Protein AF-A0A0G4N7G5-F1 (afdb_monomer_lite)

pLDDT: mean 93.86, std 6.15, range [59.97, 98.44]

Radius of gyration: 30.64 Å; chains: 1; bounding box: 64×27×92 Å

Organism: Verticillium longisporum (NCBI:txid100787)

InterPro domains:
  IPR005013 Dolichyl-diphosphooligosaccharide--protein glycosyltransferase 48kDa subunit [PTHR10830] (1-98)
  IPR055459 OST48, middle domain [PF23358] (1-98)

Foldseek 3Di:
DPDDPDDDDWDWDDDDPPDTDTDDDDDDDQDWAKDKDWDWDDDPPDDTDTDIDIDGGDHDDPVRDDDLVVDPVSVVVVVVVVVVVVVVVVVVVCVVPPDDDDD

Structure (mmCIF, N/CA/C/O backbone):
data_AF-A0A0G4N7G5-F1
#
_entry.id   AF-A0A0G4N7G5-F1
#
loop_
_atom_site.group_PDB
_atom_site.id
_atom_site.type_symbol
_atom_site.label_atom_id
_atom_site.label_alt_id
_atom_site.label_comp_id
_atom_site.label_asym_id
_atom_site.label_entity_id
_atom_site.label_seq_id
_atom_site.pdbx_PDB_ins_code
_atom_site.Cartn_x
_atom_site.Cartn_y
_atom_site.Cartn_z
_atom_site.occupancy
_atom_site.B_iso_or_equiv
_atom_site.auth_seq_id
_atom_site.auth_comp_id
_atom_site.auth_asym_id
_atom_site.auth_atom_id
_atom_site.pdbx_PDB_model_num
ATOM 1 N N . MET A 1 1 ? 1.118 3.061 15.595 1.00 60.88 1 MET A N 1
ATOM 2 C CA . MET A 1 1 ? 0.578 4.434 15.433 1.00 60.88 1 MET A CA 1
ATOM 3 C C . MET A 1 1 ? -0.192 4.870 16.673 1.00 60.88 1 MET A C 1
ATOM 5 O O . MET A 1 1 ? -0.769 4.013 17.333 1.00 60.88 1 MET A O 1
ATOM 9 N N . LEU A 1 2 ? -0.155 6.166 17.010 1.00 77.00 2 LEU A N 1
ATOM 10 C CA . LEU A 1 2 ? -0.694 6.720 18.266 1.00 77.00 2 LEU A CA 1
ATOM 11 C C . LEU A 1 2 ? -2.164 7.178 18.177 1.00 77.00 2 LEU A C 1
ATOM 13 O O . LEU A 1 2 ? -2.830 7.262 19.205 1.00 77.00 2 LEU A O 1
ATOM 17 N N . SER A 1 3 ? -2.685 7.435 16.974 1.00 87.12 3 SER A N 1
ATOM 18 C CA . SER A 1 3 ? -4.071 7.859 16.725 1.00 87.12 3 SER A CA 1
ATOM 19 C C . SER A 1 3 ? -4.822 6.864 15.828 1.00 87.12 3 SER A C 1
ATOM 21 O O . SER A 1 3 ? -4.221 6.033 15.145 1.00 87.12 3 SER A O 1
ATOM 23 N N . ALA A 1 4 ? -6.158 6.917 15.859 1.00 91.19 4 ALA A N 1
ATOM 24 C CA . ALA A 1 4 ? -7.011 6.028 15.070 1.00 91.19 4 ALA A CA 1
ATOM 25 C C . ALA A 1 4 ? -7.183 6.548 13.633 1.00 91.19 4 ALA A C 1
ATOM 27 O O . ALA A 1 4 ? -7.689 7.652 13.451 1.00 91.19 4 ALA A O 1
ATOM 28 N N . TYR A 1 5 ? -6.831 5.728 12.637 1.00 93.06 5 TYR A N 1
ATOM 29 C CA . TYR A 1 5 ? -7.007 6.042 11.208 1.00 93.06 5 TYR A CA 1
ATOM 30 C C . TYR A 1 5 ? -8.440 5.781 10.742 1.00 93.06 5 TYR A C 1
ATOM 32 O O . TYR A 1 5 ? -9.067 6.624 10.105 1.00 93.06 5 TYR A O 1
ATOM 40 N N . HIS A 1 6 ? -8.990 4.624 11.113 1.00 94.31 6 HIS A N 1
ATOM 41 C CA . HIS A 1 6 ? -10.360 4.246 10.794 1.00 94.31 6 HIS A CA 1
ATOM 42 C C . HIS A 1 6 ? -11.151 3.941 12.061 1.00 94.31 6 HIS A C 1
ATOM 44 O O . HIS A 1 6 ? -10.667 3.295 12.989 1.00 94.31 6 HIS A O 1
ATOM 50 N N . ARG A 1 7 ? -12.403 4.405 12.077 1.00 94.56 7 ARG A N 1
ATOM 51 C CA . ARG A 1 7 ? -13.427 4.024 13.052 1.00 94.56 7 ARG A CA 1
ATOM 52 C C . ARG A 1 7 ? -14.631 3.532 12.267 1.00 94.56 7 ARG A C 1
ATOM 54 O O . ARG A 1 7 ? -15.254 4.309 11.547 1.00 94.56 7 ARG A O 1
ATOM 61 N N . ARG A 1 8 ? -14.916 2.237 12.356 1.00 94.94 8 ARG A N 1
ATOM 62 C CA . ARG A 1 8 ? -16.012 1.584 11.634 1.00 94.94 8 ARG A CA 1
ATOM 63 C C . ARG A 1 8 ? -16.884 0.825 12.625 1.00 94.94 8 ARG A C 1
ATOM 65 O O . ARG A 1 8 ? -16.381 0.297 13.612 1.00 94.94 8 ARG A O 1
ATOM 72 N N . ASN A 1 9 ? -18.184 0.797 12.355 1.00 95.25 9 ASN A N 1
ATOM 73 C CA . ASN A 1 9 ? -19.131 0.006 13.130 1.00 95.25 9 ASN A CA 1
ATOM 74 C C . ASN A 1 9 ? -19.160 -1.412 12.559 1.00 95.25 9 ASN A C 1
ATOM 76 O O . ASN A 1 9 ? -19.332 -1.574 11.351 1.00 95.25 9 ASN A O 1
ATOM 80 N N . LEU A 1 10 ? -19.016 -2.415 13.422 1.00 95.19 10 LEU A N 1
ATOM 81 C CA . LEU A 1 10 ? -19.155 -3.814 13.029 1.00 95.19 10 LEU A CA 1
ATOM 82 C C . LEU A 1 10 ? -20.639 -4.142 12.814 1.00 95.19 10 LEU A C 1
ATOM 84 O O . LEU A 1 10 ? -21.492 -3.684 13.579 1.00 95.19 10 LEU A O 1
ATOM 88 N N . LYS A 1 11 ? -20.952 -4.931 11.786 1.00 96.50 11 LYS A N 1
ATOM 89 C CA . LYS A 1 11 ? -22.317 -5.394 11.499 1.00 96.50 11 LYS A CA 1
ATOM 90 C C . LYS A 1 11 ? -22.457 -6.869 11.876 1.00 96.50 11 LYS A C 1
ATOM 92 O O . LYS A 1 11 ? -21.500 -7.609 11.671 1.00 96.50 11 LYS A O 1
ATOM 97 N N . PRO A 1 12 ? -23.606 -7.309 12.416 1.00 95.44 12 PRO A N 1
ATOM 98 C CA . PRO A 1 12 ? -23.828 -8.724 12.689 1.00 95.44 12 PRO A CA 1
ATOM 99 C C . PRO A 1 12 ? -23.882 -9.499 11.367 1.00 95.44 12 PRO A C 1
ATOM 101 O O . PRO A 1 12 ? -24.620 -9.116 10.460 1.00 95.44 12 PRO A O 1
ATOM 104 N N . VAL A 1 13 ? -23.096 -10.568 11.264 1.00 95.81 13 VAL A N 1
ATOM 105 C CA . VAL A 1 13 ? -23.064 -11.462 10.091 1.00 95.81 13 VAL A CA 1
ATOM 106 C C . VAL A 1 13 ? -23.738 -12.790 10.408 1.00 95.81 13 VAL A C 1
ATOM 108 O O . VAL A 1 13 ? -24.489 -13.319 9.594 1.00 95.81 13 VAL A O 1
ATOM 111 N N . HIS A 1 14 ? -23.510 -13.313 11.612 1.00 94.88 14 HIS A N 1
ATOM 112 C CA . HIS A 1 14 ? -24.099 -14.563 12.069 1.00 94.88 14 HIS A CA 1
ATOM 113 C C . HIS A 1 14 ? -24.472 -14.464 13.546 1.00 94.88 14 HIS A C 1
ATOM 115 O O . HIS A 1 14 ? -23.755 -13.839 14.327 1.00 94.88 14 HIS A O 1
ATOM 121 N N . SER A 1 15 ? -25.581 -15.084 13.933 1.00 94.25 15 SER A N 1
ATOM 122 C CA . SER A 1 15 ? -26.037 -15.141 15.319 1.00 94.25 15 SER A CA 1
ATOM 123 C C . SER A 1 15 ? -26.633 -16.506 15.616 1.00 94.25 15 SER A C 1
ATOM 125 O O . SER A 1 15 ? -27.517 -16.960 14.893 1.00 94.25 15 SER A O 1
ATOM 127 N N . ASP A 1 16 ? -26.178 -17.105 16.705 1.00 93.06 16 ASP A N 1
ATOM 128 C CA . ASP A 1 16 ? -26.710 -18.327 17.292 1.00 93.06 16 ASP A CA 1
ATOM 129 C C . ASP A 1 16 ? -27.233 -18.031 18.712 1.00 93.06 16 ASP A C 1
ATOM 131 O O . ASP A 1 16 ? -27.071 -16.929 19.240 1.00 93.06 16 ASP A O 1
ATOM 135 N N . LEU A 1 17 ? -27.836 -19.021 19.368 1.00 92.44 17 LEU A N 1
ATOM 136 C CA . LEU A 1 17 ? -28.385 -18.911 20.723 1.00 92.44 17 LEU A CA 1
ATOM 137 C C . LEU A 1 17 ? -27.338 -18.523 21.783 1.00 92.44 17 LEU A C 1
ATOM 139 O O . LEU A 1 17 ? -27.706 -18.029 22.848 1.00 92.44 17 LEU A O 1
ATOM 143 N N . LYS A 1 18 ? -26.045 -18.761 21.523 1.00 94.56 18 LYS A N 1
ATOM 144 C CA . LYS A 1 18 ? -24.951 -18.515 22.481 1.00 94.56 18 LYS A CA 1
ATOM 145 C C . LYS A 1 18 ? -24.020 -17.363 22.105 1.00 94.56 18 LYS A C 1
ATOM 147 O O . LYS A 1 18 ? -23.361 -16.824 22.990 1.00 94.56 18 LYS A O 1
ATOM 152 N N . ALA A 1 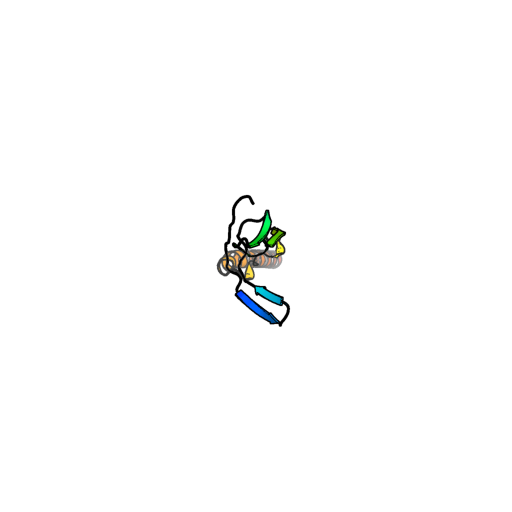19 ? -23.911 -17.016 20.823 1.00 94.00 19 ALA A N 1
ATOM 153 C CA . ALA A 1 19 ? -22.913 -16.067 20.339 1.00 94.00 19 ALA A CA 1
ATOM 154 C C . ALA A 1 19 ? -23.355 -15.382 19.042 1.00 94.00 19 ALA A C 1
ATOM 156 O O . ALA A 1 19 ? -24.132 -15.935 18.268 1.00 94.00 19 ALA A O 1
ATOM 157 N N . ALA A 1 20 ? -22.810 -14.193 18.787 1.00 95.06 20 ALA A N 1
ATOM 158 C CA . ALA A 1 20 ? -22.981 -13.477 17.531 1.00 95.06 20 ALA A CA 1
ATOM 159 C C . ALA A 1 20 ? -21.627 -12.992 17.001 1.00 95.06 20 ALA A C 1
ATOM 161 O O . ALA A 1 20 ? -20.806 -12.471 17.758 1.00 95.06 20 ALA A O 1
ATOM 162 N N . THR A 1 21 ? -21.413 -13.149 15.697 1.00 96.19 21 THR A N 1
ATOM 163 C CA . THR A 1 21 ? -20.214 -12.709 14.982 1.00 96.19 21 THR A CA 1
ATOM 164 C C . THR A 1 21 ? -20.500 -11.392 14.280 1.00 96.19 21 THR A C 1
ATOM 166 O O . THR A 1 21 ? -21.483 -11.264 13.544 1.00 96.19 21 THR A O 1
ATOM 169 N N . TYR A 1 22 ? -19.614 -10.421 14.489 1.00 96.25 22 TYR A N 1
ATOM 170 C CA . TYR A 1 22 ? -19.692 -9.104 13.877 1.00 96.25 22 TYR A CA 1
ATOM 171 C C . TYR A 1 22 ? -18.476 -8.858 12.987 1.00 96.25 22 TYR A C 1
ATOM 173 O O . TYR A 1 22 ? -17.351 -9.140 13.391 1.00 96.25 22 TYR A O 1
ATOM 181 N N . GLU A 1 23 ? -18.696 -8.289 11.805 1.00 96.56 23 GLU A N 1
ATOM 182 C CA . GLU A 1 23 ? -17.651 -8.096 10.798 1.00 96.56 23 GLU A CA 1
ATOM 183 C C . 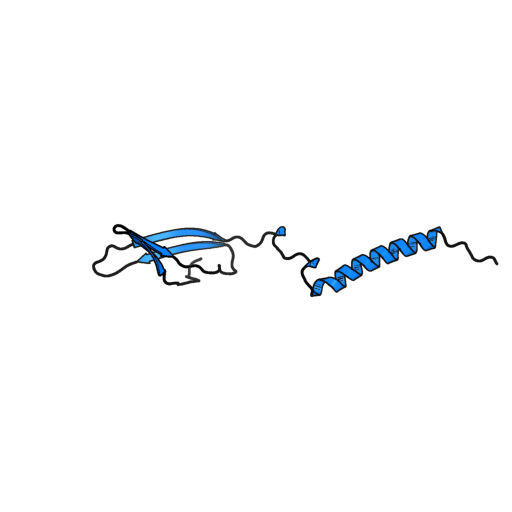GLU A 1 23 ? -17.717 -6.698 10.166 1.00 96.56 23 GLU A C 1
ATOM 185 O O . GLU A 1 23 ? -18.765 -6.043 10.133 1.00 96.56 23 GLU A O 1
ATOM 190 N N . THR A 1 24 ? -16.575 -6.231 9.663 1.00 96.69 24 THR A N 1
ATOM 191 C CA . THR A 1 24 ? -16.466 -5.097 8.742 1.00 96.69 24 THR A CA 1
ATOM 192 C C . THR A 1 24 ? -15.287 -5.328 7.803 1.00 96.69 24 THR A C 1
ATOM 194 O O . THR A 1 24 ? -14.228 -5.778 8.233 1.00 96.69 24 THR A O 1
ATOM 197 N N . THR A 1 25 ? -15.438 -4.936 6.542 1.00 96.19 25 THR A N 1
ATOM 198 C CA . THR A 1 25 ? -14.347 -4.903 5.559 1.00 96.19 25 THR A CA 1
ATOM 199 C C . THR A 1 25 ? -13.928 -3.454 5.335 1.00 96.19 25 THR A C 1
ATOM 201 O O . THR A 1 25 ? -14.773 -2.555 5.342 1.00 96.19 25 THR A O 1
ATOM 204 N N . PHE A 1 26 ? -12.630 -3.202 5.196 1.00 94.88 26 PHE A N 1
ATOM 205 C CA . PHE A 1 26 ? -12.088 -1.871 4.937 1.00 94.88 26 PHE A CA 1
ATOM 206 C C . PHE A 1 26 ? -10.725 -1.973 4.250 1.00 94.88 26 PHE A C 1
ATOM 208 O O . PHE A 1 26 ? -10.019 -2.966 4.427 1.00 94.88 26 PHE A O 1
ATOM 215 N N . ASP A 1 27 ? -10.356 -0.925 3.518 1.00 95.12 27 ASP A N 1
ATOM 216 C CA . ASP A 1 27 ? -9.036 -0.806 2.904 1.00 95.12 27 ASP A CA 1
ATOM 217 C C . ASP A 1 27 ? -8.012 -0.277 3.910 1.00 95.12 27 ASP A C 1
ATOM 219 O O . ASP A 1 27 ? -8.311 0.582 4.746 1.00 95.12 27 ASP A O 1
ATOM 223 N N . LEU A 1 28 ? -6.793 -0.806 3.836 1.00 93.31 28 LEU A N 1
ATOM 224 C CA . LEU A 1 28 ? -5.697 -0.393 4.704 1.00 93.31 28 LEU A CA 1
ATOM 225 C C . LEU A 1 28 ? -5.213 1.023 4.339 1.00 93.31 28 LEU A C 1
ATOM 227 O O . LEU A 1 28 ? -5.246 1.404 3.169 1.00 93.31 28 LEU A O 1
ATOM 231 N N . PRO A 1 29 ? -4.736 1.810 5.320 1.00 93.06 29 PRO A N 1
ATOM 232 C CA . PRO A 1 29 ? -4.098 3.088 5.037 1.00 93.06 29 PRO A CA 1
ATOM 233 C C . PRO A 1 29 ? -2.789 2.891 4.260 1.00 93.06 29 PRO A C 1
ATOM 235 O O . PRO A 1 29 ? -2.094 1.893 4.434 1.00 93.06 29 PRO A O 1
ATOM 238 N N . ASP A 1 30 ? -2.422 3.898 3.470 1.00 94.12 30 ASP A N 1
ATOM 239 C CA . ASP A 1 30 ? -1.231 3.880 2.606 1.00 94.12 30 ASP A CA 1
ATOM 240 C C . ASP A 1 30 ? 0.099 3.815 3.391 1.00 94.12 30 ASP A C 1
ATOM 242 O O . ASP A 1 30 ? 1.132 3.355 2.908 1.00 94.12 30 ASP A O 1
ATOM 246 N N . GLN A 1 31 ? 0.093 4.241 4.657 1.00 92.75 31 GLN A N 1
ATOM 247 C CA . GLN A 1 31 ? 1.289 4.190 5.491 1.00 92.75 31 GLN A CA 1
ATOM 248 C C . GLN A 1 31 ? 1.574 2.773 6.000 1.00 92.75 31 GLN A C 1
ATOM 250 O O . GLN A 1 31 ? 0.754 2.152 6.675 1.00 92.75 31 GLN A O 1
ATOM 255 N N . HIS A 1 32 ? 2.794 2.295 5.769 1.00 95.06 32 HIS A N 1
ATOM 256 C CA . HIS A 1 32 ? 3.294 1.062 6.368 1.00 95.06 32 HIS A CA 1
ATOM 257 C C . HIS A 1 32 ? 3.638 1.260 7.854 1.00 95.06 32 HIS A C 1
ATOM 259 O O . HIS A 1 32 ? 3.841 2.377 8.335 1.00 95.06 32 HIS A O 1
ATOM 265 N N . GLY A 1 33 ? 3.725 0.157 8.595 1.00 94.19 33 GLY A N 1
ATOM 266 C CA . GLY A 1 33 ? 4.131 0.159 9.996 1.00 94.19 33 GLY A CA 1
ATOM 267 C C . GLY A 1 33 ? 3.301 -0.779 10.861 1.00 94.19 33 GLY A C 1
ATOM 268 O O . GLY A 1 33 ? 2.688 -1.731 10.384 1.00 94.19 33 GLY A O 1
ATOM 269 N N . VAL A 1 34 ? 3.300 -0.514 12.167 1.00 94.81 34 VAL A N 1
ATOM 270 C CA . VAL A 1 34 ? 2.600 -1.341 13.158 1.00 94.81 34 VAL A CA 1
ATOM 271 C C . VAL A 1 34 ? 1.289 -0.678 13.577 1.00 94.81 34 VAL A C 1
ATOM 273 O O . VAL A 1 34 ? 1.267 0.449 14.100 1.00 94.81 34 VAL A O 1
ATOM 276 N N . TYR A 1 35 ? 0.200 -1.415 13.381 1.00 95.12 35 TYR A N 1
ATOM 277 C CA . TYR A 1 35 ? -1.171 -1.019 13.664 1.00 95.12 35 TYR A CA 1
ATOM 278 C C . TYR A 1 35 ? -1.789 -1.896 14.744 1.00 95.12 35 TYR A C 1
ATOM 280 O O . TYR A 1 35 ? -1.319 -2.991 15.035 1.00 95.12 35 TYR A O 1
ATOM 288 N N . ASN A 1 36 ? -2.867 -1.392 15.341 1.00 94.94 36 ASN A N 1
ATOM 289 C CA . ASN A 1 36 ? -3.659 -2.143 16.299 1.00 94.94 36 ASN A CA 1
ATOM 290 C C . ASN A 1 36 ? -5.119 -2.148 15.856 1.00 94.94 36 ASN A C 1
ATOM 292 O O . ASN A 1 36 ? -5.702 -1.077 15.677 1.00 94.94 36 ASN A O 1
ATOM 296 N N . PHE A 1 37 ? -5.715 -3.328 15.746 1.00 95.06 37 PHE A N 1
ATOM 297 C CA . PHE A 1 37 ? -7.162 -3.481 15.694 1.00 95.06 37 PHE A CA 1
ATOM 298 C C . PHE A 1 37 ? -7.681 -3.509 17.124 1.00 95.06 37 PHE A C 1
ATOM 300 O O . PHE A 1 37 ? -7.248 -4.332 17.928 1.00 95.06 37 PHE A O 1
ATOM 307 N N . LEU A 1 38 ? -8.540 -2.549 17.456 1.00 95.00 38 LEU A N 1
ATOM 308 C CA . LEU A 1 38 ? -9.015 -2.321 18.813 1.00 95.00 38 LEU A CA 1
ATOM 309 C C . LEU A 1 38 ? -10.541 -2.360 18.849 1.00 95.00 38 LEU A C 1
ATOM 311 O O . LEU A 1 38 ? -11.194 -1.482 18.282 1.00 95.00 38 LEU A O 1
ATOM 315 N N . THR A 1 39 ? -11.083 -3.307 19.609 1.00 95.12 39 THR A N 1
ATOM 316 C CA . THR A 1 39 ? -12.499 -3.359 19.974 1.00 95.12 39 THR A CA 1
ATOM 317 C C . THR A 1 39 ? -12.627 -2.991 21.444 1.00 95.12 39 THR A C 1
ATOM 319 O O . THR A 1 39 ? -12.156 -3.706 22.323 1.00 95.12 39 THR A O 1
ATOM 322 N N . ASN A 1 40 ? -13.246 -1.845 21.720 1.00 95.00 40 ASN A N 1
ATOM 323 C CA . ASN A 1 40 ? -13.437 -1.335 23.076 1.00 95.00 40 ASN A CA 1
ATOM 324 C C . ASN A 1 40 ? -14.924 -1.049 23.312 1.00 95.00 40 ASN A C 1
ATOM 326 O O . ASN A 1 40 ? -15.433 0.011 22.938 1.00 95.00 40 ASN A O 1
ATOM 330 N N . TYR A 1 41 ? -15.621 -2.009 23.916 1.00 95.75 41 TYR A N 1
ATOM 331 C CA . TYR A 1 41 ? -17.046 -1.936 24.206 1.00 95.75 41 TYR A CA 1
ATOM 332 C C . TYR A 1 41 ? -17.266 -1.690 25.700 1.00 95.75 41 TYR A C 1
ATOM 334 O O . TYR A 1 41 ? -17.198 -2.601 26.523 1.00 95.75 41 TYR A O 1
ATOM 342 N N . LYS A 1 42 ? -17.528 -0.426 26.043 1.00 96.19 42 LYS A N 1
ATOM 343 C CA . LYS A 1 42 ? -17.884 0.014 27.397 1.00 96.19 42 LYS A CA 1
ATOM 344 C C . LYS A 1 42 ? -19.285 0.605 27.367 1.00 96.19 42 LYS A C 1
ATOM 346 O O . LYS A 1 42 ? -19.520 1.604 26.676 1.00 96.19 42 LYS A O 1
ATOM 351 N N . ARG A 1 43 ? -20.225 -0.027 28.068 1.00 96.25 43 ARG A N 1
ATOM 352 C CA . ARG A 1 43 ? -21.622 0.411 28.178 1.00 96.25 43 ARG A CA 1
ATOM 353 C C . ARG A 1 43 ? -22.102 0.246 29.622 1.00 96.25 43 ARG A C 1
ATOM 355 O O . ARG A 1 43 ? -21.715 -0.732 30.257 1.00 96.25 43 ARG A O 1
ATOM 362 N N . PRO A 1 44 ? -22.920 1.175 30.147 1.00 96.75 44 PRO A N 1
ATOM 363 C CA . PRO A 1 44 ? -23.510 1.022 31.472 1.00 96.75 44 PRO A CA 1
ATOM 364 C C . PRO A 1 44 ? -24.259 -0.308 31.594 1.00 96.75 44 PRO A C 1
ATOM 366 O O . PRO A 1 44 ? -24.933 -0.716 30.650 1.00 96.75 44 PRO A O 1
ATOM 369 N N . PHE A 1 45 ? -24.142 -0.958 32.753 1.00 95.44 45 PHE A N 1
ATOM 370 C CA . PHE A 1 45 ? -24.825 -2.219 33.087 1.00 95.44 45 PHE A CA 1
ATOM 371 C C . PHE A 1 45 ? -24.429 -3.445 32.245 1.00 95.44 45 PHE A C 1
ATOM 373 O O . PHE A 1 45 ? -25.030 -4.504 32.403 1.00 95.44 45 PHE A O 1
ATOM 380 N N . LEU A 1 46 ? -23.405 -3.334 31.394 1.00 95.19 46 LEU A N 1
ATOM 381 C CA . LEU A 1 46 ? -22.827 -4.450 30.646 1.00 95.19 46 LEU A CA 1
ATOM 382 C C . LEU A 1 46 ? -21.366 -4.660 31.051 1.00 95.19 46 LEU A C 1
ATOM 384 O O . LEU A 1 46 ? -20.662 -3.720 31.425 1.00 95.19 46 LEU A O 1
ATOM 388 N N . SER A 1 47 ? -20.898 -5.902 30.947 1.00 95.38 47 SER A N 1
ATOM 389 C CA . SER A 1 47 ? -19.481 -6.220 31.113 1.00 95.38 47 SER A CA 1
ATOM 390 C C . SER A 1 47 ? -18.652 -5.521 30.037 1.00 95.38 47 SER A C 1
ATOM 392 O O . SER A 1 47 ? -19.006 -5.520 28.857 1.00 95.38 47 SER A O 1
ATOM 394 N N . ASN A 1 48 ? -17.531 -4.930 30.445 1.00 96.25 48 ASN A N 1
ATOM 395 C CA . ASN A 1 48 ? -16.624 -4.270 29.514 1.00 96.25 48 ASN A CA 1
ATOM 396 C C . ASN A 1 48 ? -15.882 -5.308 28.666 1.00 96.25 48 ASN A C 1
ATOM 398 O O . ASN A 1 48 ? -15.328 -6.264 29.205 1.00 96.25 48 ASN A O 1
ATOM 402 N N . VAL A 1 49 ? -15.798 -5.064 27.359 1.00 94.94 49 VAL A N 1
ATOM 403 C CA . VAL A 1 49 ? -14.978 -5.855 26.433 1.00 94.94 49 VAL A CA 1
ATOM 404 C C . VAL A 1 49 ? -13.864 -4.969 25.894 1.00 94.94 49 VAL A C 1
ATOM 406 O O . VAL A 1 49 ? -14.118 -3.874 25.390 1.00 94.94 49 VAL A O 1
ATOM 409 N N . TYR A 1 50 ? -12.625 -5.434 26.014 1.00 96.56 50 TYR A N 1
ATOM 410 C CA . TYR A 1 50 ? -11.452 -4.768 25.465 1.00 96.56 50 TYR A CA 1
ATOM 411 C C . TYR A 1 50 ? -10.556 -5.807 24.805 1.00 96.56 50 TYR A C 1
ATOM 413 O O . TYR A 1 50 ? -9.995 -6.666 25.480 1.00 96.56 50 TYR A O 1
ATOM 421 N N . GLU A 1 51 ? -10.408 -5.702 23.493 1.00 95.94 51 GLU A N 1
ATOM 422 C CA . GLU A 1 51 ? -9.577 -6.597 22.702 1.00 95.94 51 GLU A CA 1
ATOM 423 C C . GLU A 1 51 ? -8.693 -5.779 21.768 1.00 95.94 51 GLU A C 1
ATOM 425 O O . GLU A 1 51 ? -9.169 -4.882 21.068 1.00 95.94 51 GLU A O 1
ATOM 430 N N . LYS A 1 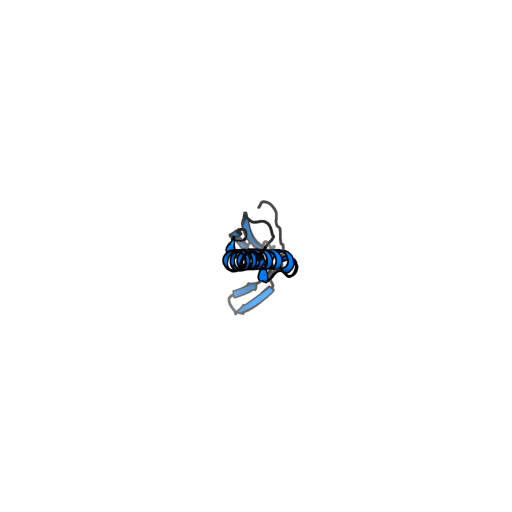52 ? -7.391 -6.075 21.777 1.00 95.75 52 LYS A N 1
ATOM 431 C CA . LYS A 1 52 ? -6.386 -5.381 20.976 1.00 95.75 52 LYS A CA 1
ATOM 432 C C . LYS A 1 52 ? -5.509 -6.402 20.261 1.00 95.75 52 LYS A C 1
ATOM 434 O O . LYS A 1 52 ? -4.745 -7.107 20.912 1.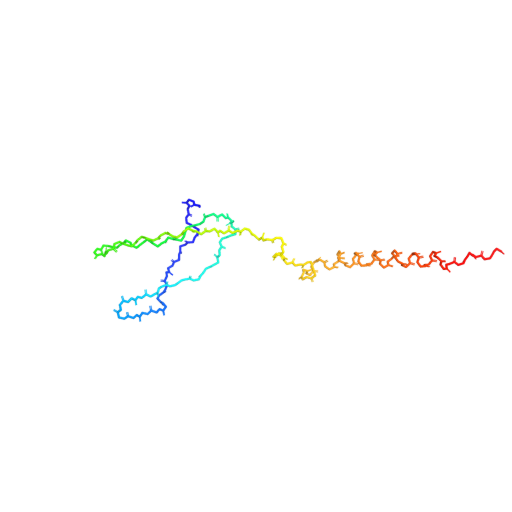00 95.75 52 LYS A O 1
ATOM 439 N N . ASN A 1 53 ? -5.561 -6.409 18.935 1.00 96.31 53 ASN A N 1
ATOM 440 C CA . ASN A 1 53 ? -4.700 -7.230 18.091 1.00 96.31 53 ASN A CA 1
ATOM 441 C C . ASN A 1 53 ? -3.673 -6.347 17.368 1.00 96.31 53 ASN A C 1
ATOM 443 O O . ASN A 1 53 ? -4.045 -5.336 16.774 1.00 96.31 53 ASN A O 1
ATOM 447 N N . THR A 1 54 ? -2.389 -6.700 17.440 1.00 96.25 54 THR A N 1
ATOM 448 C CA . THR A 1 54 ? -1.296 -5.925 16.832 1.00 96.25 54 THR A CA 1
ATOM 449 C C . THR A 1 54 ? -0.910 -6.557 15.503 1.00 96.25 54 THR A C 1
ATOM 451 O O . THR A 1 54 ? -0.543 -7.727 15.464 1.00 96.25 54 THR A O 1
ATOM 454 N N . VAL A 1 55 ? -0.970 -5.783 14.422 1.00 95.44 55 VAL A N 1
ATOM 455 C CA . VAL A 1 55 ? -0.723 -6.257 13.055 1.00 95.44 55 VAL A CA 1
ATOM 456 C C . VAL A 1 55 ? 0.298 -5.354 12.372 1.00 95.44 55 VAL A C 1
ATOM 458 O O . VAL A 1 55 ? 0.311 -4.137 12.572 1.00 95.44 55 VAL A O 1
ATOM 461 N N . THR A 1 56 ? 1.168 -5.949 11.562 1.00 95.88 56 THR A N 1
ATOM 462 C CA . THR A 1 56 ? 2.150 -5.235 10.746 1.00 95.88 56 THR A CA 1
ATOM 463 C C . THR A 1 56 ? 1.633 -5.072 9.320 1.00 95.88 56 THR A C 1
ATOM 465 O O . THR A 1 56 ? 1.182 -6.023 8.688 1.00 95.88 56 THR A O 1
ATOM 468 N N . VAL A 1 57 ? 1.706 -3.850 8.801 1.00 95.25 57 VAL A N 1
ATOM 469 C CA . VAL A 1 57 ? 1.437 -3.531 7.397 1.00 95.25 57 VAL A CA 1
ATOM 470 C C . VAL A 1 57 ? 2.777 -3.246 6.739 1.00 95.25 57 VAL A C 1
ATOM 472 O O . VAL A 1 57 ? 3.503 -2.346 7.172 1.00 95.25 57 VAL A O 1
ATOM 475 N N . ARG A 1 58 ? 3.126 -4.030 5.718 1.00 95.00 58 ARG A N 1
ATOM 476 C CA . ARG A 1 58 ? 4.354 -3.833 4.939 1.00 95.00 58 ARG A CA 1
ATOM 477 C C . ARG A 1 58 ? 4.116 -2.905 3.753 1.00 95.00 58 ARG A C 1
ATOM 479 O O . ARG A 1 58 ? 2.991 -2.759 3.290 1.00 95.00 58 ARG A O 1
ATOM 486 N N . HIS A 1 59 ? 5.196 -2.319 3.252 1.00 95.62 59 HIS A N 1
ATOM 487 C CA . HIS A 1 59 ? 5.191 -1.670 1.946 1.00 95.62 59 HIS A CA 1
ATOM 488 C C . HIS A 1 59 ? 5.131 -2.715 0.817 1.00 95.62 59 HIS A C 1
ATOM 490 O O . HIS A 1 59 ? 5.403 -3.903 1.035 1.00 95.62 59 HIS A O 1
ATOM 496 N N . MET A 1 60 ? 4.818 -2.255 -0.396 1.00 95.19 60 MET A N 1
ATOM 497 C CA . MET A 1 60 ? 4.872 -3.089 -1.598 1.00 95.19 60 MET A CA 1
ATOM 498 C C . MET A 1 60 ? 6.282 -3.656 -1.796 1.00 95.19 60 MET A C 1
ATOM 500 O O . MET A 1 60 ? 7.285 -2.959 -1.593 1.00 95.19 60 MET A O 1
ATOM 504 N N . ALA A 1 61 ? 6.358 -4.932 -2.158 1.00 95.75 61 ALA A N 1
ATOM 505 C CA . ALA A 1 61 ? 7.594 -5.557 -2.600 1.00 95.75 61 ALA A CA 1
ATOM 506 C C . ALA A 1 61 ? 7.922 -5.128 -4.038 1.00 95.75 61 ALA A C 1
ATOM 508 O O . ALA A 1 61 ? 7.065 -4.655 -4.784 1.00 95.75 61 ALA A O 1
ATOM 509 N N . HIS A 1 62 ? 9.187 -5.270 -4.434 1.00 96.00 62 HIS A N 1
ATOM 510 C CA . HIS A 1 62 ? 9.651 -4.810 -5.745 1.00 96.00 62 HIS A CA 1
ATOM 511 C C . HIS A 1 62 ? 8.928 -5.501 -6.915 1.00 96.00 62 HIS A C 1
ATOM 513 O O . HIS A 1 62 ? 8.722 -4.914 -7.975 1.00 96.00 62 HIS A O 1
ATOM 519 N N . ASP A 1 63 ? 8.518 -6.748 -6.722 1.00 95.56 63 ASP A N 1
ATOM 520 C CA . ASP A 1 63 ? 7.841 -7.561 -7.717 1.00 95.56 63 ASP A CA 1
ATOM 521 C C . ASP A 1 63 ? 6.336 -7.288 -7.829 1.00 95.56 63 ASP A C 1
ATOM 523 O O . ASP A 1 63 ? 5.768 -7.634 -8.863 1.00 95.56 63 ASP A O 1
ATOM 527 N N . GLU A 1 64 ? 5.726 -6.613 -6.854 1.00 96.19 64 GLU A N 1
ATOM 528 C CA . GLU A 1 64 ? 4.283 -6.329 -6.790 1.00 96.19 64 GLU A CA 1
ATOM 529 C C . GLU A 1 64 ? 3.861 -5.098 -7.600 1.00 96.19 64 GLU A C 1
ATOM 531 O O . GLU A 1 64 ? 2.676 -4.900 -7.865 1.00 96.19 64 GLU A O 1
ATOM 536 N N . PHE A 1 65 ? 4.817 -4.272 -8.029 1.00 95.19 65 PHE A N 1
ATOM 537 C CA . PHE A 1 65 ? 4.521 -3.125 -8.880 1.00 95.19 65 PHE A CA 1
ATOM 538 C C . PHE A 1 65 ? 4.104 -3.559 -10.287 1.00 95.19 65 PHE A C 1
ATOM 540 O O . PHE A 1 65 ? 4.730 -4.428 -10.910 1.00 95.19 65 PHE A O 1
ATOM 547 N N . THR A 1 66 ? 3.084 -2.880 -10.819 1.00 96.38 66 THR A N 1
ATOM 548 C CA . THR A 1 66 ? 2.615 -3.050 -12.196 1.00 96.38 66 THR A CA 1
ATOM 549 C C . THR A 1 66 ? 3.782 -2.939 -13.172 1.00 96.38 66 THR A C 1
ATOM 551 O O . THR A 1 66 ? 4.502 -1.940 -13.207 1.00 96.38 66 THR A O 1
ATOM 554 N N . ARG A 1 67 ? 3.986 -3.991 -13.968 1.00 94.69 67 ARG A N 1
ATOM 555 C CA . ARG A 1 67 ? 5.083 -4.059 -14.939 1.00 94.69 67 ARG A CA 1
ATOM 556 C C . ARG A 1 67 ? 4.879 -3.045 -16.064 1.00 94.69 67 ARG A C 1
ATOM 558 O O . ARG A 1 67 ? 3.751 -2.712 -16.423 1.00 94.69 67 ARG A O 1
ATOM 565 N N . SER A 1 68 ? 5.983 -2.609 -16.669 1.00 94.62 68 SER A N 1
ATOM 566 C CA . SER A 1 68 ? 6.001 -1.566 -17.703 1.00 94.62 68 SER A CA 1
ATOM 567 C C . SER A 1 68 ? 5.073 -1.854 -18.886 1.00 94.62 68 SER A C 1
ATOM 569 O O . SER A 1 68 ? 4.389 -0.950 -19.345 1.00 94.62 68 SER A O 1
ATOM 571 N N . TYR A 1 69 ? 4.967 -3.104 -19.341 1.00 92.44 69 TYR A N 1
ATOM 572 C CA . TYR A 1 69 ? 4.099 -3.467 -20.469 1.00 92.44 69 TYR A CA 1
ATOM 573 C C . TYR A 1 69 ? 2.594 -3.276 -20.195 1.00 92.44 69 TYR A C 1
ATOM 575 O O . TYR A 1 69 ? 1.817 -3.135 -21.137 1.00 92.44 69 TYR A O 1
ATOM 583 N N . ALA A 1 70 ? 2.172 -3.246 -18.926 1.00 96.50 70 ALA A N 1
ATOM 584 C CA . ALA A 1 70 ? 0.784 -2.993 -18.538 1.00 96.50 70 ALA A CA 1
ATOM 585 C C . ALA A 1 70 ? 0.474 -1.491 -18.366 1.00 96.50 70 ALA A C 1
ATOM 587 O O . ALA A 1 70 ? -0.689 -1.109 -18.254 1.00 96.50 70 ALA A O 1
ATOM 588 N N . ILE A 1 71 ? 1.497 -0.629 -18.362 1.00 96.50 71 ILE A N 1
ATOM 589 C CA . ILE A 1 71 ? 1.351 0.823 -18.225 1.00 96.50 71 ILE A CA 1
ATOM 590 C C . ILE A 1 71 ? 1.325 1.437 -19.627 1.00 96.50 71 ILE A C 1
ATOM 592 O O . ILE A 1 71 ? 2.335 1.450 -20.327 1.00 96.50 71 ILE A O 1
ATOM 596 N N . THR A 1 72 ? 0.185 1.992 -20.044 1.00 94.75 72 THR A N 1
ATOM 597 C CA . THR A 1 72 ? 0.001 2.554 -21.400 1.00 94.75 72 THR A CA 1
ATOM 598 C C . THR A 1 72 ? 1.038 3.626 -21.751 1.00 94.75 72 THR A C 1
ATOM 600 O O . THR A 1 72 ? 1.592 3.612 -22.847 1.00 94.75 72 THR A O 1
ATOM 603 N N . GLY A 1 73 ? 1.386 4.500 -20.802 1.00 94.31 73 GLY A N 1
ATOM 604 C CA . GLY A 1 73 ? 2.411 5.534 -20.992 1.00 94.31 73 GLY A CA 1
ATOM 605 C C . GLY A 1 73 ? 3.848 5.011 -21.142 1.00 94.31 73 GLY A C 1
ATOM 606 O O . GLY A 1 73 ? 4.719 5.751 -21.592 1.00 94.31 73 GLY A O 1
ATOM 607 N N . ALA A 1 74 ? 4.118 3.748 -20.805 1.00 96.19 74 ALA A N 1
ATOM 608 C CA . ALA A 1 74 ? 5.455 3.163 -20.900 1.00 96.19 74 ALA A CA 1
ATOM 609 C C . ALA A 1 74 ? 5.760 2.549 -22.281 1.00 96.19 74 ALA A C 1
ATOM 611 O O . ALA A 1 74 ? 6.899 2.160 -22.538 1.00 96.19 74 ALA A O 1
ATOM 612 N N . TRP A 1 75 ? 4.788 2.489 -23.197 1.00 96.38 75 TRP A N 1
ATOM 613 C CA . TRP A 1 75 ? 4.990 1.887 -24.520 1.00 96.38 75 TRP A CA 1
ATOM 614 C C . TRP A 1 75 ? 5.954 2.675 -25.412 1.00 96.38 75 TRP A C 1
ATOM 616 O O . TRP A 1 75 ? 6.736 2.065 -26.135 1.00 96.38 75 TRP A O 1
ATOM 626 N N . THR A 1 76 ? 5.971 4.008 -25.329 1.00 96.25 76 THR A N 1
ATOM 627 C CA . THR A 1 76 ? 6.902 4.848 -26.104 1.00 96.25 76 THR A CA 1
ATOM 628 C C . THR A 1 76 ? 8.375 4.540 -25.791 1.00 96.25 76 THR A C 1
ATOM 630 O O . THR A 1 76 ? 9.116 4.215 -26.722 1.00 96.25 76 THR A O 1
ATOM 633 N N . PRO A 1 77 ? 8.837 4.575 -24.521 1.00 96.50 77 PRO A N 1
ATOM 634 C CA . PRO A 1 77 ? 10.216 4.200 -24.209 1.00 96.50 77 PRO A CA 1
ATOM 635 C C . PRO A 1 77 ? 10.509 2.715 -24.474 1.00 96.50 77 PRO A C 1
ATOM 637 O O . PRO A 1 77 ? 11.607 2.399 -24.929 1.00 96.50 77 PRO A O 1
ATOM 640 N N . LEU A 1 78 ? 9.544 1.804 -24.275 1.00 96.94 78 LEU A N 1
ATOM 641 C CA . LEU A 1 78 ? 9.711 0.387 -24.633 1.00 96.94 78 LEU A CA 1
ATOM 642 C C . LEU A 1 78 ? 9.950 0.197 -26.139 1.00 96.94 78 LEU A C 1
ATOM 644 O O . LEU A 1 78 ? 10.871 -0.517 -26.532 1.00 96.94 78 LEU A O 1
ATOM 648 N N . GLY A 1 79 ? 9.172 0.879 -26.981 1.00 97.06 79 GLY A N 1
ATOM 649 C CA . GLY A 1 79 ? 9.376 0.898 -28.427 1.00 97.06 79 GLY A CA 1
ATOM 650 C C . GLY A 1 79 ? 10.741 1.471 -28.806 1.00 97.06 79 GLY A C 1
ATOM 651 O O . GLY A 1 79 ? 11.417 0.915 -29.665 1.00 97.06 79 GLY A O 1
ATOM 652 N N . GLY A 1 80 ? 11.195 2.522 -28.116 1.00 97.25 80 GLY A N 1
ATOM 653 C CA . GLY A 1 80 ? 12.528 3.097 -28.313 1.00 97.25 80 GLY A CA 1
ATOM 654 C C . GLY A 1 80 ? 13.663 2.093 -28.080 1.00 97.25 80 GLY A C 1
ATOM 655 O O . GLY A 1 80 ? 14.591 2.019 -28.889 1.00 97.25 80 GLY A O 1
ATOM 656 N N . ILE A 1 81 ? 13.568 1.267 -27.032 1.00 97.50 81 ILE A N 1
ATOM 657 C CA . ILE A 1 81 ? 14.535 0.186 -26.770 1.00 97.50 81 ILE A CA 1
ATOM 658 C C . ILE A 1 81 ? 14.540 -0.810 -27.935 1.00 97.50 81 ILE A C 1
ATOM 660 O O . ILE A 1 81 ? 15.601 -1.121 -28.475 1.00 97.50 81 ILE A O 1
ATOM 664 N N . VAL A 1 82 ? 13.359 -1.266 -28.365 1.00 97.50 82 VAL A N 1
ATOM 665 C CA . VAL A 1 82 ? 13.220 -2.224 -29.474 1.00 97.50 82 VAL A CA 1
ATOM 666 C C . VAL A 1 82 ? 13.802 -1.661 -30.775 1.00 97.50 82 VAL A C 1
ATOM 668 O O . VAL A 1 82 ? 14.585 -2.338 -31.439 1.00 97.50 82 VAL A O 1
ATOM 671 N N . ILE A 1 83 ? 13.480 -0.411 -31.117 1.00 98.12 83 ILE A N 1
ATOM 672 C CA . ILE A 1 83 ? 13.984 0.260 -32.324 1.00 98.12 83 ILE A CA 1
ATOM 673 C C . ILE A 1 83 ? 15.505 0.420 -32.264 1.00 98.12 83 ILE A C 1
ATOM 675 O O . ILE A 1 83 ? 16.170 0.216 -33.274 1.00 98.12 83 ILE A O 1
ATOM 679 N N . THR A 1 84 ? 16.072 0.731 -31.097 1.00 98.12 84 THR A N 1
ATOM 680 C CA . THR A 1 84 ? 17.530 0.867 -30.934 1.00 98.12 84 THR A CA 1
ATOM 681 C C . THR A 1 84 ? 18.241 -0.462 -31.179 1.00 98.12 84 THR A C 1
ATOM 683 O O . THR A 1 84 ? 19.220 -0.509 -31.922 1.00 98.12 84 THR A O 1
ATOM 686 N N . VAL A 1 85 ? 17.722 -1.558 -30.612 1.00 98.31 85 VAL A N 1
ATOM 687 C CA . VAL A 1 85 ? 18.267 -2.907 -30.827 1.00 98.31 85 VAL A CA 1
ATOM 688 C C . VAL A 1 85 ? 18.180 -3.298 -32.304 1.00 98.31 85 VAL A C 1
ATOM 690 O O . VAL A 1 85 ? 19.174 -3.731 -32.884 1.00 98.31 85 VAL A O 1
ATOM 693 N N . LEU A 1 86 ? 17.022 -3.098 -32.941 1.00 98.44 86 LEU A N 1
ATOM 694 C CA . LEU A 1 86 ? 16.836 -3.401 -34.364 1.00 98.44 86 LEU A CA 1
ATOM 695 C C . LEU A 1 86 ? 17.718 -2.532 -35.266 1.00 98.44 86 LEU A C 1
ATOM 697 O O . LEU A 1 86 ? 18.295 -3.040 -36.226 1.00 98.44 86 LEU A O 1
ATOM 701 N N . GLY A 1 87 ? 17.850 -1.243 -34.956 1.00 98.31 87 GLY A N 1
ATOM 702 C CA . GLY A 1 87 ? 18.706 -0.309 -35.681 1.00 98.31 87 GLY A CA 1
ATOM 703 C C . GLY A 1 87 ? 20.176 -0.710 -35.605 1.00 98.31 87 GLY A C 1
ATOM 704 O O . GLY A 1 87 ? 20.852 -0.733 -36.631 1.00 98.31 87 GLY A O 1
ATOM 705 N N . PHE A 1 88 ? 20.652 -1.110 -34.424 1.00 98.25 88 PHE A N 1
ATOM 706 C CA . PHE A 1 88 ? 22.020 -1.594 -34.251 1.00 98.25 88 PHE A CA 1
ATOM 707 C C . PHE A 1 88 ? 22.277 -2.894 -35.021 1.00 98.25 88 PHE A C 1
ATOM 709 O O . PHE A 1 88 ? 23.251 -2.980 -35.764 1.00 98.25 88 PHE A O 1
ATOM 716 N N . LEU A 1 89 ? 21.378 -3.877 -34.919 1.00 98.00 89 LEU A N 1
ATOM 717 C CA . LEU A 1 89 ? 21.501 -5.133 -35.668 1.00 98.00 89 LEU A CA 1
ATOM 718 C C . LEU A 1 89 ? 21.475 -4.901 -37.185 1.00 98.00 89 LEU A C 1
ATOM 720 O O . LEU A 1 89 ? 22.275 -5.486 -37.914 1.00 98.00 89 LEU A O 1
ATOM 724 N N . SER A 1 90 ? 20.594 -4.015 -37.655 1.00 97.44 90 SER A N 1
ATOM 725 C CA . SER A 1 90 ? 20.506 -3.640 -39.071 1.00 97.44 90 SER A CA 1
ATOM 726 C C . SER A 1 90 ? 21.783 -2.950 -39.542 1.00 97.44 90 SER A C 1
ATOM 728 O O . SER A 1 90 ? 22.298 -3.275 -40.609 1.00 97.44 90 SER A O 1
ATOM 730 N N . PHE A 1 91 ? 22.332 -2.044 -38.729 1.00 97.06 91 PHE A N 1
ATOM 731 C CA . PHE A 1 91 ? 23.613 -1.404 -38.999 1.00 97.06 91 PHE A CA 1
ATOM 732 C C . PHE A 1 91 ? 24.742 -2.434 -39.113 1.00 97.06 91 PHE A C 1
ATOM 734 O O . PHE A 1 91 ? 25.461 -2.424 -40.109 1.00 97.06 91 PHE A O 1
ATOM 741 N N . SER A 1 92 ? 24.875 -3.354 -38.152 1.00 96.94 92 SER A N 1
ATOM 742 C CA . SER A 1 92 ? 25.900 -4.403 -38.197 1.00 96.94 92 SER A CA 1
ATOM 743 C C . SER A 1 92 ? 25.769 -5.291 -39.437 1.00 96.94 92 SER A C 1
ATOM 745 O O . SER A 1 92 ? 26.777 -5.604 -40.071 1.00 96.94 92 SER A O 1
ATOM 747 N N . ALA A 1 93 ? 24.543 -5.663 -39.818 1.00 95.94 93 ALA A N 1
ATOM 748 C CA . ALA A 1 93 ? 24.293 -6.457 -41.016 1.00 95.94 93 ALA A CA 1
ATOM 749 C C . ALA A 1 93 ? 24.699 -5.703 -42.292 1.00 95.94 93 ALA A C 1
ATOM 751 O O . ALA A 1 93 ? 25.466 -6.224 -43.098 1.00 95.94 93 ALA A O 1
ATOM 752 N N . VAL A 1 94 ? 24.244 -4.459 -42.464 1.00 95.56 94 VAL A N 1
ATOM 753 C CA . VAL A 1 94 ? 24.616 -3.647 -43.633 1.00 95.56 94 VAL A CA 1
ATOM 754 C C . VAL A 1 94 ? 26.126 -3.446 -43.685 1.00 95.56 94 VAL A C 1
ATOM 756 O O . VAL A 1 94 ? 26.720 -3.645 -44.737 1.00 95.56 94 VAL A O 1
ATOM 759 N N . TRP A 1 95 ? 26.756 -3.133 -42.555 1.00 93.81 95 TRP A N 1
ATOM 760 C CA . TRP A 1 95 ? 28.199 -2.926 -42.474 1.00 93.81 95 TRP A CA 1
ATOM 761 C C . TRP A 1 95 ? 29.005 -4.161 -42.900 1.00 93.81 95 TRP A C 1
ATOM 763 O O . TRP A 1 95 ? 29.997 -4.031 -43.611 1.00 93.81 95 TRP A O 1
ATOM 773 N N . MET A 1 96 ? 28.585 -5.366 -42.499 1.00 93.44 96 MET A N 1
ATOM 774 C CA . MET A 1 96 ? 29.279 -6.603 -42.880 1.00 93.44 96 MET A CA 1
ATOM 775 C C . MET A 1 96 ? 29.079 -6.990 -44.349 1.00 93.44 96 MET A C 1
ATOM 777 O O . MET A 1 96 ? 29.971 -7.603 -44.933 1.00 93.44 96 MET A O 1
ATOM 781 N N . TYR A 1 97 ? 27.924 -6.674 -44.938 1.00 89.94 97 TYR A N 1
ATOM 782 C CA . TYR A 1 97 ? 27.551 -7.158 -46.272 1.00 89.94 97 TYR A CA 1
ATOM 783 C C . TYR A 1 97 ? 27.564 -6.076 -47.367 1.00 89.94 97 TYR A C 1
ATOM 785 O O . TYR A 1 97 ? 27.348 -6.399 -48.536 1.00 89.94 97 TYR A O 1
ATOM 793 N N . SER A 1 98 ? 27.842 -4.808 -47.044 1.00 86.50 98 SER A N 1
ATOM 794 C CA . SER A 1 98 ? 27.973 -3.748 -48.048 1.00 86.50 98 SER A CA 1
ATOM 795 C C . SER A 1 98 ? 29.335 -3.818 -48.742 1.00 86.50 98 SER A C 1
ATOM 797 O O . SER A 1 98 ? 30.365 -3.487 -48.151 1.00 86.50 98 SER A O 1
ATOM 799 N N . ALA A 1 99 ? 29.350 -4.222 -50.014 1.00 81.81 99 ALA A N 1
ATOM 800 C CA . ALA A 1 99 ? 30.547 -4.136 -50.846 1.00 81.81 99 ALA A CA 1
ATOM 801 C C . ALA A 1 99 ? 30.889 -2.664 -51.172 1.00 81.81 99 ALA A C 1
ATOM 803 O O . ALA A 1 99 ? 29.974 -1.871 -51.415 1.00 81.81 99 ALA A O 1
ATOM 804 N N . PRO A 1 100 ? 32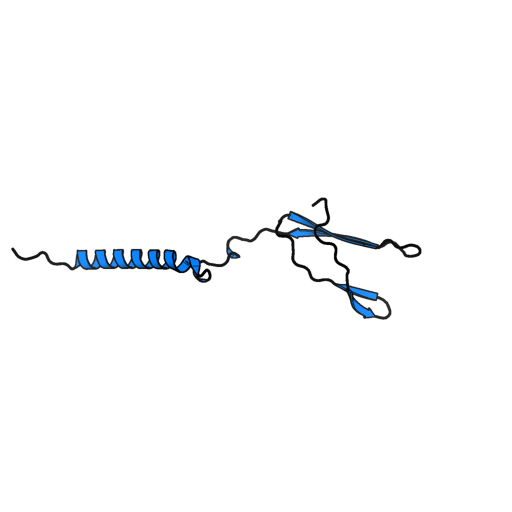.180 -2.280 -51.217 1.00 81.31 100 PRO A N 1
ATOM 805 C CA . PRO A 1 100 ? 32.582 -0.930 -51.600 1.00 81.31 100 PRO A CA 1
ATOM 806 C C . PRO A 1 100 ? 32.220 -0.645 -53.064 1.00 81.31 100 PRO A C 1
ATOM 808 O O . PRO A 1 100 ? 32.296 -1.530 -53.921 1.00 81.31 100 PRO A O 1
ATOM 811 N N . ALA A 1 101 ? 31.838 0.600 -53.363 1.00 79.81 101 ALA A N 1
ATOM 812 C CA . ALA A 1 101 ? 31.561 1.021 -54.733 1.00 79.81 101 ALA A CA 1
ATOM 813 C C . ALA A 1 101 ? 32.828 0.877 -55.597 1.00 79.81 101 ALA A C 1
ATO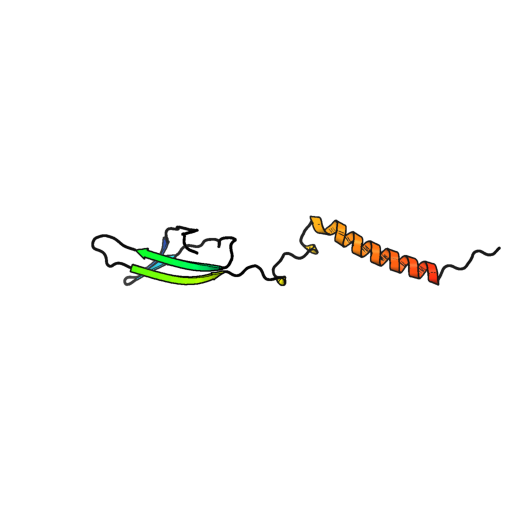M 815 O O . ALA A 1 101 ? 33.910 1.302 -55.190 1.00 79.81 101 ALA A O 1
ATOM 816 N N . LYS A 1 102 ? 32.697 0.266 -56.782 1.00 76.25 102 LYS A N 1
ATOM 817 C CA . LYS A 1 102 ? 33.795 0.200 -57.758 1.00 76.25 102 LYS A CA 1
ATOM 818 C C . LYS A 1 102 ? 34.076 1.614 -58.280 1.00 76.25 102 LYS A C 1
ATOM 820 O O . LYS A 1 102 ? 33.140 2.271 -58.734 1.00 76.25 102 LYS A O 1
ATOM 825 N N . GLN A 1 103 ? 35.332 2.053 -58.160 1.00 59.97 103 GLN A N 1
ATOM 826 C CA . GLN A 1 103 ? 35.851 3.280 -58.781 1.00 59.97 103 GLN A CA 1
ATOM 827 C C . GLN A 1 103 ? 35.918 3.142 -60.300 1.00 59.97 103 GLN A C 1
ATOM 829 O O . GLN A 1 103 ? 36.198 2.013 -60.770 1.00 59.97 103 GLN A O 1
#

Sequence (103 aa):
MLSAYHRRNLKPVHSDLKAATYETTFDLPDQHGVYNFLTNYKRPFLSNVYEKNTVTVRHMAHDEFTRSYAITGAWTPLGGIVITVLGFLSFSAVWMYSAPAKQ

Secondary structure (DSSP, 8-state):
--S-S-----EEEEE-SS-EEEE---PPPS--EEEEEEEEE--TTS--EEEEEEEEEPPPPTTTSPPGGG-GGGHHHHHHHHHHHHHHHHHHHHHHH-PPPP-